Protein AF-A0A944UHE6-F1 (afdb_monomer_lite)

pLDDT: mean 91.1, std 11.51, range [41.81, 98.69]

Radius of gyration: 17.07 Å; chains: 1; bounding box: 40×32×49 Å

Foldseek 3Di:
DDPDDPALADQAEEEECCFLPPVVCCRCVVVVRHHQEYEHADPVSQVSCCVVRVNYHYHHRQLVPCLVVVLVVQCVVSVNGHHPYYHHDFDPPQVDPVCVVVSVVCCVVVNDPPDDVSNVSVVSVVVSVVD

Sequence (131 aa):
MSRFLTTNSVPVSGSLFSGGGVGDVGIEWGCGIPVLSAIEMMSSRAQLIIKNFPQTKVFEGDIWKLKEEYISFFKKKLDGKRPWLLTLSPPCQGMSANGAGRIASSIRSGIRPHEDERNRLILPGISVLEK

Secondary structure (DSSP, 8-state):
-------SEEEEEEEES-TTSHHHHIIIIIH---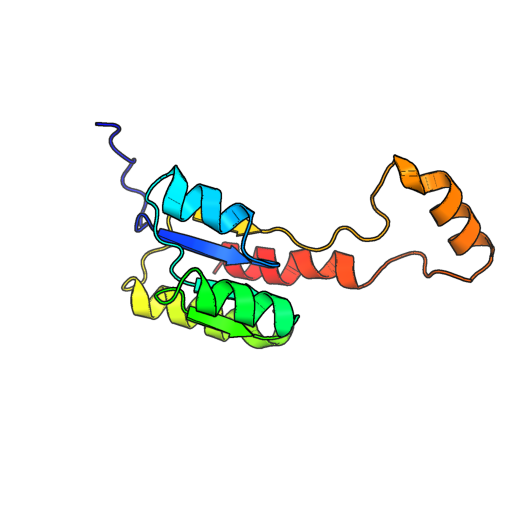EEEEEES-HHHHHHHHHH-TTSEEEES-HHHHHHHHHHHHHHHTTTPEEEEEEE----TT--GGGHHHHHHHHHTTSS-SS-GGGGGHHHHHHHHH-

Structure (mmCIF, N/CA/C/O backbone):
data_AF-A0A944UHE6-F1
#
_entry.id   AF-A0A944UHE6-F1
#
loop_
_atom_site.group_PDB
_atom_site.id
_atom_site.type_symbol
_atom_site.label_atom_id
_atom_site.label_alt_id
_atom_site.label_comp_id
_atom_site.label_asym_id
_atom_site.label_entity_id
_atom_site.label_seq_id
_atom_site.pdbx_PDB_ins_code
_atom_site.Cartn_x
_atom_site.Cartn_y
_atom_site.Cartn_z
_atom_site.occupancy
_atom_site.B_iso_or_equiv
_atom_site.auth_seq_id
_atom_site.auth_comp_id
_atom_site.auth_asym_id
_atom_site.auth_atom_id
_atom_site.pdbx_PDB_model_num
ATOM 1 N N . MET A 1 1 ? -10.137 -20.797 18.758 1.00 41.81 1 MET A N 1
ATOM 2 C CA . MET A 1 1 ? -10.010 -19.348 18.486 1.00 41.81 1 MET A CA 1
ATOM 3 C C . MET A 1 1 ? -8.541 -18.990 18.660 1.00 41.81 1 MET A C 1
ATOM 5 O O . MET A 1 1 ? -8.061 -19.028 19.786 1.00 41.81 1 MET A O 1
ATOM 9 N N . SER A 1 2 ? -7.794 -18.810 17.564 1.00 44.75 2 SER A N 1
ATOM 10 C CA . SER A 1 2 ? -6.356 -18.519 17.645 1.00 44.75 2 SER A CA 1
ATOM 11 C C . SER A 1 2 ? -6.167 -17.171 18.333 1.00 44.75 2 SER A C 1
ATOM 13 O O . SER A 1 2 ? -6.678 -16.150 17.873 1.00 44.75 2 SER A O 1
ATOM 15 N N . ARG A 1 3 ? -5.521 -17.190 19.497 1.00 47.59 3 ARG A N 1
ATOM 16 C CA . ARG A 1 3 ? -5.251 -16.008 20.306 1.00 47.59 3 ARG A CA 1
ATOM 17 C C . ARG A 1 3 ? -4.102 -15.285 19.616 1.00 47.59 3 ARG A C 1
ATOM 19 O O . ARG A 1 3 ? -2.957 -15.707 19.750 1.00 47.59 3 ARG A O 1
ATOM 26 N N . PHE A 1 4 ? -4.407 -14.246 18.838 1.00 53.88 4 PHE A N 1
ATOM 27 C CA . PHE A 1 4 ? -3.377 -13.323 18.372 1.00 53.88 4 PHE A CA 1
ATOM 28 C C . PHE A 1 4 ? -2.579 -12.888 19.603 1.00 53.88 4 PHE A C 1
ATOM 30 O O . PHE A 1 4 ? -3.154 -12.366 20.562 1.00 53.88 4 PHE A O 1
ATOM 37 N N . LEU A 1 5 ? -1.277 -13.197 19.614 1.00 56.66 5 LEU A N 1
ATOM 38 C CA . LEU A 1 5 ? -0.347 -12.659 20.602 1.00 56.66 5 LEU A CA 1
ATOM 39 C C . LEU A 1 5 ? -0.606 -11.157 20.665 1.00 56.66 5 LEU A C 1
ATOM 41 O O . LEU A 1 5 ? -0.787 -10.538 19.617 1.00 56.66 5 LEU A O 1
ATOM 45 N N . THR A 1 6 ? -0.680 -10.597 21.870 1.00 55.84 6 THR A N 1
ATOM 46 C CA . THR A 1 6 ? -0.883 -9.166 22.109 1.00 55.84 6 THR A CA 1
ATOM 47 C C . THR A 1 6 ? 0.317 -8.387 21.576 1.00 55.84 6 THR A C 1
ATOM 49 O O . THR A 1 6 ? 1.181 -7.934 22.320 1.00 55.84 6 THR A O 1
ATOM 52 N N . THR A 1 7 ? 0.408 -8.282 20.259 1.00 65.19 7 THR A N 1
ATOM 53 C CA . THR A 1 7 ? 1.185 -7.283 19.558 1.00 65.19 7 THR A CA 1
ATOM 54 C C . THR A 1 7 ? 0.409 -5.983 19.725 1.00 65.19 7 THR A C 1
ATOM 56 O O . THR A 1 7 ? -0.819 -5.994 19.815 1.00 65.19 7 THR A O 1
ATOM 59 N N . ASN A 1 8 ? 1.098 -4.851 19.832 1.00 85.25 8 ASN A N 1
ATOM 60 C CA . ASN A 1 8 ? 0.472 -3.531 19.902 1.00 85.25 8 ASN A CA 1
ATOM 61 C C . ASN A 1 8 ? -0.162 -3.163 18.540 1.00 85.25 8 ASN A C 1
ATOM 63 O O . ASN A 1 8 ? 0.253 -2.208 17.880 1.00 85.25 8 ASN A O 1
ATOM 67 N N . SER A 1 9 ? -1.097 -3.992 18.070 1.00 91.31 9 SER A N 1
ATOM 68 C CA . SER A 1 9 ? -1.673 -3.966 16.737 1.00 91.31 9 SER A CA 1
ATOM 69 C C . SER A 1 9 ? -3.183 -4.200 16.747 1.00 91.31 9 SER A C 1
ATOM 71 O O . SER A 1 9 ? -3.757 -4.730 17.699 1.00 91.31 9 SER A O 1
ATOM 73 N N . VAL A 1 10 ? -3.829 -3.753 15.676 1.00 94.94 10 VAL A N 1
ATOM 74 C CA . VAL A 1 10 ? -5.266 -3.874 15.421 1.00 94.94 10 VAL A CA 1
ATOM 75 C C . VAL A 1 10 ? -5.445 -4.786 14.203 1.00 94.94 10 VAL A C 1
ATOM 77 O O . VAL A 1 10 ? -4.674 -4.626 13.256 1.00 94.94 10 VAL A O 1
ATOM 80 N N . PRO A 1 11 ? -6.423 -5.719 14.183 1.00 94.75 11 PRO A N 1
ATOM 81 C CA . PRO A 1 11 ? -6.621 -6.694 13.101 1.00 94.75 11 PRO A CA 1
ATOM 82 C C . PRO A 1 11 ? -7.201 -6.044 11.834 1.00 94.75 11 PRO A C 1
ATOM 84 O O . PRO A 1 11 ? -8.314 -6.326 11.406 1.00 94.75 11 PRO A O 1
ATOM 87 N N . VAL A 1 12 ? -6.427 -5.137 11.255 1.00 97.69 12 VAL A N 1
ATOM 88 C CA . VAL A 1 12 ? -6.658 -4.435 9.996 1.00 97.69 12 VAL A CA 1
ATOM 89 C C . VAL A 1 12 ? -5.382 -4.499 9.168 1.00 97.69 12 VAL A C 1
ATOM 91 O O . VAL A 1 12 ? -4.292 -4.741 9.702 1.00 97.69 12 VAL A O 1
ATOM 94 N N . SER A 1 13 ? -5.510 -4.237 7.873 1.00 98.12 13 SER A N 1
ATOM 95 C CA . SER A 1 13 ? -4.395 -4.205 6.940 1.00 98.12 13 SER A CA 1
ATOM 96 C C . SER A 1 13 ? -4.190 -2.827 6.308 1.00 98.12 13 SER A C 1
ATOM 98 O O . SER A 1 13 ? -5.132 -2.044 6.167 1.00 98.12 13 SER A O 1
ATOM 100 N N . GLY A 1 14 ? -2.946 -2.529 5.937 1.00 98.31 14 GLY A N 1
ATOM 101 C CA . GLY A 1 14 ? -2.591 -1.458 5.012 1.00 98.31 14 GLY A CA 1
ATOM 102 C C . GLY A 1 14 ? -1.943 -2.018 3.750 1.00 98.31 14 GLY A C 1
ATOM 103 O O . GLY A 1 14 ? -1.074 -2.883 3.834 1.00 98.31 14 GLY A O 1
ATOM 104 N N . SER A 1 15 ? -2.364 -1.517 2.592 1.00 98.25 15 SER A N 1
ATOM 105 C CA . SER A 1 15 ? -1.900 -1.969 1.282 1.00 98.25 15 SER A CA 1
ATOM 106 C C . SER A 1 15 ? -1.023 -0.918 0.605 1.00 98.25 15 SER A C 1
ATOM 108 O O . SER A 1 15 ? -1.418 0.242 0.481 1.00 98.25 15 SER A O 1
ATOM 110 N N . LEU A 1 16 ? 0.187 -1.304 0.196 1.00 98.12 16 LEU A N 1
ATOM 111 C CA . LEU A 1 16 ? 1.144 -0.445 -0.495 1.00 98.12 16 LEU A CA 1
ATOM 112 C C . LEU A 1 16 ? 1.436 -0.986 -1.890 1.00 98.12 16 LEU A C 1
ATOM 114 O O . LEU A 1 16 ? 1.762 -2.165 -2.041 1.00 98.12 16 LEU A O 1
ATOM 118 N N . PHE A 1 17 ? 1.405 -0.099 -2.892 1.00 97.31 17 PHE A N 1
ATOM 119 C CA . PHE A 1 17 ? 1.481 -0.481 -4.308 1.00 97.31 17 PHE A CA 1
ATOM 120 C C . PHE A 1 17 ? 0.337 -1.430 -4.674 1.00 97.31 17 PHE A C 1
ATOM 122 O O . PHE A 1 17 ? 0.544 -2.489 -5.273 1.00 97.31 17 PHE A O 1
ATOM 129 N N . SER A 1 18 ? -0.867 -1.051 -4.246 1.00 96.69 18 SER A N 1
ATOM 130 C CA . SER A 1 18 ? -2.046 -1.917 -4.172 1.00 96.69 18 SER A CA 1
ATOM 131 C C . SER A 1 18 ? -2.538 -2.411 -5.534 1.00 96.69 18 SER A C 1
ATOM 133 O O . SER A 1 18 ? -3.284 -3.390 -5.626 1.00 96.69 18 SER A O 1
ATOM 135 N N . GLY A 1 19 ? -2.130 -1.759 -6.626 1.00 96.19 19 GLY A N 1
ATOM 136 C CA . GLY A 1 19 ? -2.619 -2.074 -7.955 1.00 96.19 19 GLY A CA 1
ATOM 137 C C . GLY A 1 19 ? -4.141 -1.950 -7.992 1.00 96.19 19 GLY A C 1
ATOM 138 O O . GLY A 1 19 ? -4.704 -0.992 -7.481 1.00 96.19 19 GLY A O 1
ATOM 139 N N . GLY A 1 20 ? -4.819 -2.923 -8.601 1.00 96.06 20 GLY A N 1
ATOM 140 C CA . GLY A 1 20 ? -6.286 -2.983 -8.607 1.00 96.06 20 GLY A CA 1
ATOM 141 C C . GLY A 1 20 ? -6.916 -3.616 -7.358 1.00 96.06 20 GLY A C 1
ATOM 142 O O . GLY A 1 20 ? -8.114 -3.882 -7.379 1.00 96.06 20 GLY A O 1
ATOM 143 N N . GLY A 1 21 ? -6.128 -3.925 -6.321 1.00 96.44 21 GLY A N 1
ATOM 144 C CA . GLY A 1 21 ? -6.613 -4.534 -5.078 1.00 96.44 21 GLY A CA 1
ATOM 145 C C . GLY A 1 21 ? -6.787 -6.057 -5.107 1.00 96.44 21 GLY A C 1
ATOM 146 O O . GLY A 1 21 ? -7.543 -6.607 -4.315 1.00 96.44 21 GLY A O 1
ATOM 147 N N . VAL A 1 22 ? -6.103 -6.782 -6.001 1.00 96.19 22 VAL A N 1
ATOM 148 C CA . VAL A 1 22 ? -6.231 -8.257 -6.086 1.00 96.19 22 VAL A CA 1
ATOM 149 C C . VAL A 1 22 ? -5.770 -8.948 -4.798 1.00 96.19 22 VAL A C 1
ATOM 151 O O . VAL A 1 22 ? -6.427 -9.873 -4.330 1.00 96.19 22 VAL A O 1
ATOM 154 N N . GLY A 1 23 ? -4.659 -8.500 -4.206 1.00 95.75 23 GLY A N 1
ATOM 155 C CA . GLY A 1 23 ? -4.217 -9.004 -2.900 1.00 95.75 23 GLY A CA 1
ATOM 156 C C . GLY A 1 23 ? -5.187 -8.626 -1.777 1.00 95.75 23 GLY A C 1
ATOM 157 O O . GLY A 1 23 ? -5.460 -9.437 -0.894 1.00 95.75 23 GLY A O 1
ATOM 158 N N . ASP A 1 24 ? -5.766 -7.428 -1.870 1.00 97.69 24 ASP A N 1
ATOM 159 C CA . ASP A 1 24 ? -6.707 -6.881 -0.891 1.00 97.69 24 ASP A CA 1
ATOM 160 C C . ASP A 1 24 ? -8.010 -7.696 -0.839 1.00 97.69 24 ASP A C 1
ATOM 162 O O . ASP A 1 24 ? -8.536 -7.931 0.245 1.00 97.69 24 ASP A O 1
ATOM 166 N N . VAL A 1 25 ? -8.471 -8.243 -1.974 1.00 97.81 25 VAL A N 1
ATOM 167 C CA . VAL A 1 25 ? -9.595 -9.201 -2.028 1.00 97.81 25 VAL A CA 1
ATOM 168 C C . VAL A 1 25 ? -9.334 -10.419 -1.140 1.00 97.81 25 VAL A C 1
ATOM 170 O O . VAL A 1 25 ? -10.203 -10.830 -0.372 1.00 97.81 25 VAL A O 1
ATOM 173 N N . GLY A 1 26 ? -8.136 -11.001 -1.221 1.00 97.38 26 GLY A N 1
ATOM 174 C CA . G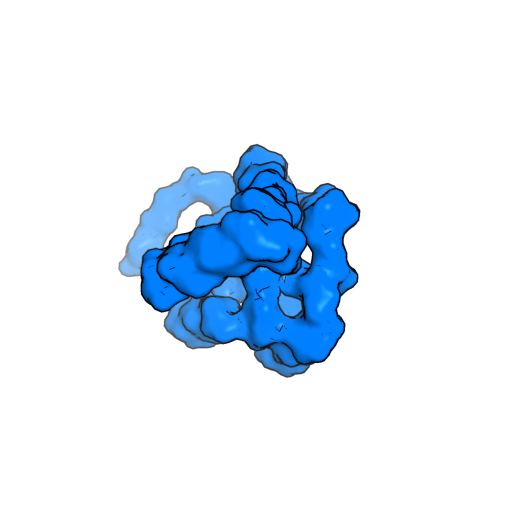LY A 1 26 ? -7.780 -12.164 -0.408 1.00 97.38 26 GLY A CA 1
ATOM 175 C C . GLY A 1 26 ? -7.767 -11.848 1.089 1.00 97.38 26 GLY A C 1
ATOM 176 O O . GLY A 1 26 ? -8.203 -12.663 1.897 1.00 97.38 26 GLY A O 1
ATOM 177 N N . ILE A 1 27 ? -7.311 -10.651 1.457 1.00 97.44 27 ILE A N 1
ATOM 178 C CA . ILE A 1 27 ? -7.194 -10.219 2.854 1.00 97.44 27 ILE A CA 1
ATOM 179 C C . ILE A 1 27 ? -8.562 -9.852 3.434 1.00 97.44 27 ILE A C 1
ATOM 181 O O . ILE A 1 27 ? -8.954 -10.384 4.474 1.00 97.44 27 ILE A O 1
ATOM 185 N N . GLU A 1 28 ? -9.309 -8.975 2.769 1.00 97.75 28 GLU A N 1
ATOM 186 C CA . GLU A 1 28 ? -10.574 -8.481 3.305 1.00 97.75 28 GLU A CA 1
ATOM 187 C C . GLU A 1 28 ? -11.706 -9.484 3.118 1.00 97.75 28 GLU A C 1
ATOM 189 O O . GLU A 1 28 ? -12.368 -9.842 4.088 1.00 97.75 28 GLU A O 1
ATOM 194 N N . TRP A 1 29 ? -11.918 -9.983 1.900 1.00 97.44 29 TRP A N 1
ATOM 195 C CA . TRP A 1 29 ? -13.045 -10.879 1.623 1.00 97.44 29 TRP A CA 1
ATOM 196 C C . TRP A 1 29 ? -12.722 -12.325 1.990 1.00 97.44 29 TRP A C 1
ATOM 198 O O . TRP A 1 29 ? -13.591 -13.042 2.476 1.00 97.44 29 TRP A O 1
ATOM 208 N N . GLY A 1 30 ? -11.475 -12.753 1.772 1.00 97.62 30 GLY A N 1
ATOM 209 C CA . GLY A 1 30 ? -11.038 -14.112 2.091 1.00 97.62 30 GLY A CA 1
ATOM 210 C C . GLY A 1 30 ? -10.799 -14.333 3.586 1.00 97.62 30 GLY A C 1
ATOM 211 O O . GLY A 1 30 ? -11.269 -15.325 4.140 1.00 97.62 30 GLY A O 1
ATOM 212 N N . CYS A 1 31 ? -10.089 -13.415 4.248 1.00 96.81 31 CYS A N 1
ATOM 213 C CA . CYS A 1 31 ? -9.706 -13.568 5.657 1.00 96.81 31 CYS A CA 1
ATOM 214 C C . CYS A 1 31 ? -10.559 -12.741 6.633 1.00 96.81 31 CYS A C 1
ATOM 216 O O . CYS A 1 31 ? -10.405 -12.904 7.844 1.00 96.81 31 CYS A O 1
ATOM 218 N N . GLY A 1 32 ? -11.435 -11.855 6.149 1.00 96.81 32 GLY A N 1
ATOM 219 C CA . GLY A 1 32 ? -12.243 -10.985 7.008 1.00 96.81 32 GLY A CA 1
ATOM 220 C C . GLY A 1 32 ? -11.437 -9.888 7.708 1.00 96.81 32 GLY A C 1
ATOM 221 O O . GLY A 1 32 ? -11.852 -9.415 8.765 1.00 96.81 32 GLY A O 1
ATOM 222 N N . ILE A 1 33 ? -10.273 -9.510 7.168 1.00 97.38 33 ILE A N 1
ATOM 223 C CA . ILE A 1 33 ? -9.381 -8.502 7.754 1.00 97.38 33 ILE A CA 1
ATOM 224 C C . ILE A 1 33 ? -9.542 -7.195 6.974 1.00 97.38 33 ILE A C 1
ATOM 226 O O . ILE A 1 33 ? -9.087 -7.129 5.834 1.00 97.38 33 ILE A O 1
ATOM 230 N N . PRO A 1 34 ? -10.146 -6.141 7.550 1.00 98.19 34 PRO A N 1
ATOM 231 C CA . PRO A 1 34 ? -10.412 -4.911 6.811 1.00 98.19 34 PRO A CA 1
ATOM 232 C C . PRO A 1 34 ? -9.133 -4.254 6.290 1.00 98.19 34 PRO A C 1
ATOM 234 O O . PRO A 1 34 ? -8.188 -4.033 7.056 1.00 98.19 34 PRO A O 1
ATOM 237 N N . VAL A 1 35 ? -9.114 -3.879 5.013 1.00 98.44 35 VAL A N 1
ATOM 238 C CA . VAL A 1 35 ? -8.056 -3.062 4.416 1.00 98.44 35 VAL A CA 1
ATOM 239 C C . VAL A 1 35 ? -8.384 -1.602 4.699 1.00 98.44 35 VAL A C 1
ATOM 241 O O . VAL A 1 35 ? -9.202 -0.959 4.046 1.00 98.44 35 VAL A O 1
ATOM 244 N N . LEU A 1 36 ? -7.755 -1.059 5.736 1.00 98.56 36 LEU A N 1
ATOM 245 C CA . LEU A 1 36 ? -8.087 0.259 6.267 1.00 98.56 36 LEU A CA 1
ATOM 246 C C . LEU A 1 36 ? -7.631 1.393 5.340 1.00 98.56 36 LEU A C 1
ATOM 248 O O . LEU A 1 36 ? -8.268 2.447 5.273 1.00 98.56 36 LEU A O 1
ATOM 252 N N . SER A 1 37 ? -6.518 1.188 4.637 1.00 98.56 37 SER A N 1
ATOM 253 C CA . SER A 1 37 ? -5.985 2.156 3.686 1.00 98.56 37 SER A CA 1
ATOM 254 C C . SER A 1 37 ? -5.106 1.499 2.626 1.00 98.56 37 SE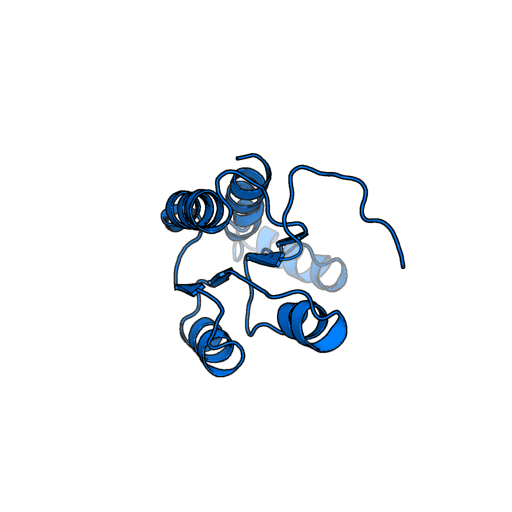R A C 1
ATOM 256 O O . SER A 1 37 ? -4.387 0.537 2.903 1.00 98.56 37 SER A O 1
ATOM 258 N N . ALA A 1 38 ? -5.139 2.068 1.426 1.00 98.56 38 ALA A N 1
ATOM 259 C CA . ALA A 1 38 ? -4.363 1.651 0.267 1.00 98.56 38 ALA A CA 1
ATOM 260 C C . ALA A 1 38 ? -3.623 2.849 -0.341 1.00 98.56 38 ALA A C 1
ATOM 262 O O . ALA A 1 38 ? -4.127 3.973 -0.298 1.00 98.56 38 ALA A O 1
ATOM 263 N N . ILE A 1 39 ? -2.446 2.622 -0.924 1.00 98.50 39 ILE A N 1
ATOM 264 C CA . ILE A 1 39 ? -1.725 3.630 -1.710 1.00 98.50 39 ILE A CA 1
ATOM 265 C C . ILE A 1 39 ? -1.398 3.097 -3.102 1.00 98.50 39 ILE A C 1
ATOM 267 O O . ILE A 1 39 ? -0.752 2.058 -3.262 1.00 98.50 39 ILE A O 1
ATOM 271 N N . GLU A 1 40 ? -1.841 3.834 -4.118 1.00 98.00 40 GLU A N 1
ATOM 272 C CA . GLU A 1 40 ? -1.688 3.464 -5.522 1.00 98.00 40 GLU A CA 1
ATOM 273 C C . GLU A 1 40 ? -1.468 4.713 -6.378 1.00 98.00 40 GLU A C 1
ATOM 275 O O . GLU A 1 40 ? -2.186 5.702 -6.267 1.00 98.00 40 GLU A O 1
ATOM 280 N N . MET A 1 41 ? -0.465 4.667 -7.254 1.00 97.25 41 MET A N 1
ATOM 281 C CA . MET A 1 41 ? -0.086 5.814 -8.079 1.00 97.25 41 MET A CA 1
ATOM 282 C C . MET A 1 41 ? -0.980 5.971 -9.314 1.00 97.25 41 MET A C 1
ATOM 284 O O . MET A 1 41 ? -1.179 7.084 -9.796 1.00 97.25 41 MET A O 1
ATOM 288 N N . MET A 1 42 ? -1.494 4.869 -9.869 1.00 97.56 42 MET A N 1
ATOM 289 C CA . MET A 1 42 ? -2.289 4.900 -11.092 1.00 97.56 42 MET A CA 1
ATOM 290 C C . MET A 1 42 ? -3.771 5.116 -10.790 1.00 97.56 42 MET A C 1
ATOM 292 O O . MET A 1 42 ? -4.437 4.226 -10.264 1.00 97.56 42 MET A O 1
ATOM 296 N N . SER A 1 43 ? -4.305 6.252 -11.243 1.00 97.94 43 SER A N 1
ATOM 297 C CA . SER A 1 43 ? -5.701 6.652 -11.022 1.00 97.94 43 SER A CA 1
ATOM 298 C C . SER A 1 43 ? -6.717 5.561 -11.356 1.00 97.94 43 SER A C 1
ATOM 300 O O . SER A 1 43 ? -7.532 5.187 -10.522 1.00 97.94 43 SER A O 1
ATOM 302 N N . SER A 1 44 ? -6.616 4.937 -12.534 1.00 97.94 44 SER A N 1
ATOM 303 C CA . SER A 1 44 ? -7.547 3.873 -12.941 1.00 97.94 44 SER A CA 1
ATOM 304 C C . SER A 1 44 ? -7.573 2.676 -11.983 1.00 97.94 44 SER A C 1
ATOM 306 O O . SER A 1 44 ? -8.610 2.036 -11.822 1.00 97.94 44 SER A O 1
ATOM 308 N N . ARG A 1 45 ? -6.446 2.380 -11.331 1.00 98.06 45 ARG A N 1
ATOM 309 C CA . ARG A 1 45 ? -6.319 1.301 -10.351 1.00 98.06 45 ARG A CA 1
ATOM 310 C C . ARG A 1 45 ? -6.810 1.736 -8.969 1.00 98.06 45 ARG A C 1
ATOM 312 O O . ARG A 1 45 ? -7.565 1.001 -8.341 1.00 98.06 45 ARG A O 1
ATOM 319 N N . ALA A 1 46 ? -6.479 2.958 -8.551 1.00 98.19 46 ALA A N 1
ATOM 320 C CA . ALA A 1 46 ? -6.997 3.566 -7.327 1.00 98.19 46 ALA A CA 1
ATOM 321 C C . ALA A 1 46 ? -8.536 3.642 -7.333 1.00 98.19 46 ALA A C 1
ATOM 323 O O . ALA A 1 46 ? -9.180 3.225 -6.372 1.00 98.19 46 ALA A O 1
ATOM 324 N N . GLN A 1 47 ? -9.141 4.075 -8.443 1.00 98.06 47 GLN A N 1
ATOM 325 C CA . GLN A 1 47 ? -10.599 4.120 -8.604 1.00 98.06 47 GLN A CA 1
ATOM 326 C C . GLN A 1 47 ? -11.249 2.730 -8.528 1.00 98.06 47 GLN A C 1
ATOM 328 O O . GLN A 1 47 ? -12.360 2.595 -8.013 1.00 98.06 47 GLN A O 1
ATOM 333 N N . LEU A 1 48 ? -10.559 1.682 -8.992 1.00 98.00 48 LEU A N 1
ATOM 334 C CA . LEU A 1 48 ? -11.036 0.306 -8.844 1.00 98.00 48 LEU A CA 1
ATOM 335 C C . LEU A 1 48 ? -11.079 -0.118 -7.368 1.00 98.00 48 LEU A C 1
ATOM 337 O O . LEU A 1 48 ? -12.075 -0.699 -6.940 1.00 98.00 48 LEU A O 1
ATOM 341 N N . ILE A 1 49 ? -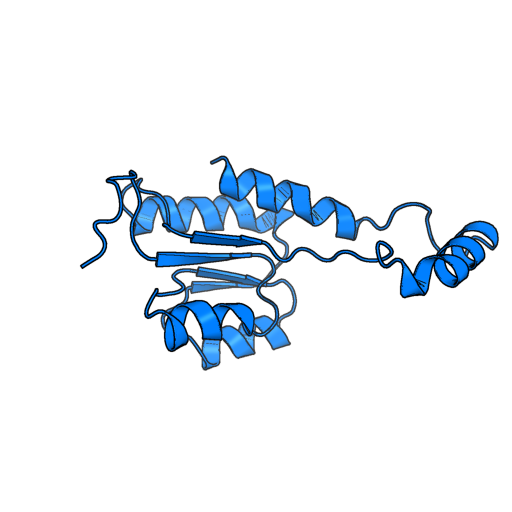10.049 0.225 -6.586 1.00 98.00 49 ILE A N 1
ATOM 342 C CA . ILE A 1 49 ? -10.032 -0.024 -5.136 1.00 98.00 49 ILE A CA 1
ATOM 343 C C . ILE A 1 49 ? -11.170 0.739 -4.456 1.00 98.00 49 ILE A C 1
ATOM 345 O O . ILE A 1 49 ? -11.939 0.125 -3.728 1.00 98.00 49 ILE A O 1
ATOM 349 N N . ILE A 1 50 ? -11.338 2.037 -4.737 1.00 98.06 50 ILE A N 1
ATOM 350 C CA . ILE A 1 50 ? -12.409 2.864 -4.147 1.00 98.06 50 ILE A CA 1
ATOM 351 C C . ILE A 1 50 ? -13.790 2.244 -4.396 1.00 98.06 50 ILE A C 1
ATOM 353 O O . ILE A 1 50 ? -14.635 2.219 -3.502 1.00 98.06 50 ILE A O 1
ATOM 357 N N . LYS A 1 51 ? -14.025 1.723 -5.606 1.00 97.88 51 LYS A N 1
ATOM 358 C CA . LYS A 1 51 ? -15.301 1.100 -5.970 1.00 97.88 51 LYS A CA 1
ATOM 359 C C . LYS A 1 51 ? -15.539 -0.233 -5.253 1.00 97.88 51 LYS A C 1
ATOM 361 O O . LYS A 1 51 ? -16.668 -0.504 -4.855 1.00 97.88 51 LYS A O 1
ATOM 366 N N . ASN A 1 52 ? -14.504 -1.063 -5.125 1.00 97.44 52 ASN A N 1
ATOM 367 C CA . ASN A 1 52 ? -14.609 -2.410 -4.553 1.00 97.44 52 ASN A CA 1
ATOM 368 C C . ASN A 1 52 ? -14.544 -2.416 -3.017 1.00 97.44 52 ASN A C 1
ATOM 370 O O . ASN A 1 52 ? -15.159 -3.272 -2.387 1.00 97.44 52 ASN A O 1
ATOM 374 N N . PHE A 1 53 ? -13.833 -1.455 -2.425 1.00 97.50 53 PHE A N 1
ATOM 375 C CA . PHE A 1 53 ? -13.593 -1.328 -0.989 1.00 97.50 53 PHE A CA 1
ATOM 376 C C . PHE A 1 53 ? -13.955 0.093 -0.519 1.00 97.50 53 PHE A C 1
ATOM 378 O O . PHE A 1 53 ? -13.078 0.902 -0.211 1.00 97.50 53 PHE A O 1
ATOM 385 N N . PRO A 1 54 ? -15.253 0.442 -0.444 1.00 96.94 54 PRO A N 1
ATOM 386 C CA . PRO A 1 54 ? -15.695 1.814 -0.168 1.00 96.94 54 PRO A CA 1
ATOM 387 C C . PRO A 1 54 ? -15.309 2.333 1.228 1.00 96.94 54 PRO A C 1
ATOM 389 O O . PRO A 1 54 ? -15.403 3.531 1.485 1.00 96.94 54 PRO A O 1
ATOM 392 N N . GLN A 1 55 ? -14.900 1.447 2.142 1.00 97.44 55 GLN A N 1
ATOM 393 C CA . GLN A 1 55 ? -14.421 1.806 3.482 1.00 97.44 55 GLN A CA 1
ATOM 394 C C . GLN A 1 55 ? -12.899 2.019 3.541 1.00 97.44 55 GLN A C 1
ATOM 396 O O . GLN A 1 55 ? -12.394 2.562 4.526 1.00 97.44 55 GLN A O 1
ATOM 401 N N . THR A 1 56 ? -12.164 1.622 2.501 1.00 98.50 56 THR A N 1
ATOM 402 C CA . THR A 1 56 ? -10.717 1.815 2.409 1.00 98.50 56 THR A CA 1
ATOM 403 C C . THR A 1 56 ? -10.412 3.263 2.050 1.00 98.50 56 THR A C 1
ATOM 405 O O . THR A 1 56 ? -10.845 3.778 1.018 1.00 98.50 56 THR A O 1
ATOM 408 N N . LYS A 1 57 ? -9.597 3.937 2.869 1.00 98.69 57 LYS A N 1
ATOM 409 C CA . LYS A 1 57 ? -9.041 5.236 2.481 1.00 98.69 57 LYS A CA 1
ATOM 410 C C . LYS A 1 57 ? -7.965 5.016 1.417 1.00 98.69 57 LYS A C 1
ATOM 412 O O . LYS A 1 57 ? -6.919 4.449 1.707 1.00 98.69 57 LYS A O 1
ATOM 417 N N . VAL A 1 58 ? -8.202 5.493 0.199 1.00 98.62 58 VAL A N 1
ATOM 418 C CA . VAL A 1 58 ? -7.207 5.415 -0.879 1.00 98.62 58 VAL A CA 1
ATOM 419 C C . VAL A 1 58 ? -6.394 6.706 -0.949 1.00 98.62 58 VAL A C 1
ATOM 421 O O . VAL A 1 58 ? -6.948 7.807 -1.007 1.00 98.62 58 VAL A O 1
ATOM 424 N N . PHE A 1 59 ? -5.074 6.554 -0.925 1.00 98.62 59 PHE A N 1
ATOM 425 C CA . PHE A 1 59 ? -4.088 7.593 -1.189 1.00 98.62 59 PHE A CA 1
ATOM 426 C C . PHE A 1 59 ? -3.631 7.444 -2.641 1.00 98.62 59 PHE A C 1
ATOM 428 O O . PHE A 1 59 ? -2.873 6.535 -2.974 1.00 98.62 59 PHE A O 1
ATOM 435 N N . GLU A 1 60 ? -4.141 8.304 -3.519 1.00 98.19 60 GLU A N 1
ATOM 436 C CA . GLU A 1 60 ? -3.811 8.266 -4.943 1.00 98.19 60 GLU A CA 1
ATOM 437 C C . GLU A 1 60 ? -2.570 9.124 -5.223 1.00 98.19 60 GLU A C 1
ATOM 439 O O . GLU A 1 60 ? -2.618 10.350 -5.117 1.00 98.19 60 GLU A O 1
ATOM 444 N N . GLY A 1 61 ? -1.449 8.487 -5.568 1.00 97.50 61 GLY A N 1
ATOM 445 C CA . GLY A 1 61 ? -0.229 9.187 -5.966 1.00 97.50 61 GLY A CA 1
ATOM 446 C C . GLY A 1 61 ? 1.076 8.489 -5.591 1.00 97.50 61 GLY A C 1
ATOM 447 O O . GLY A 1 61 ? 1.123 7.306 -5.258 1.00 97.50 61 GLY A O 1
ATOM 448 N N . ASP A 1 62 ? 2.167 9.246 -5.694 1.00 96.44 62 ASP A N 1
ATOM 449 C CA . ASP A 1 62 ? 3.520 8.759 -5.428 1.00 96.44 62 ASP A CA 1
ATOM 450 C C . ASP A 1 62 ? 3.763 8.585 -3.920 1.00 96.44 62 ASP A C 1
ATOM 452 O O . ASP A 1 62 ? 3.684 9.537 -3.135 1.00 96.44 62 ASP A O 1
ATOM 456 N N . ILE A 1 63 ? 4.128 7.366 -3.523 1.00 97.38 63 ILE A N 1
ATOM 457 C CA . ILE A 1 63 ? 4.472 7.010 -2.146 1.00 97.38 63 ILE A CA 1
ATOM 458 C C . ILE A 1 63 ? 5.598 7.872 -1.565 1.00 97.38 63 ILE A C 1
ATOM 460 O O . ILE A 1 63 ? 5.584 8.151 -0.367 1.00 97.38 63 ILE A O 1
ATOM 464 N N . TRP A 1 64 ? 6.541 8.366 -2.372 1.00 97.25 64 TRP A N 1
ATOM 465 C CA . TRP A 1 64 ? 7.583 9.267 -1.874 1.00 97.25 64 TRP A CA 1
ATOM 466 C C . TRP A 1 64 ? 7.007 10.535 -1.244 1.00 97.25 64 TRP A C 1
ATOM 468 O O . TRP A 1 64 ? 7.573 11.036 -0.272 1.00 97.25 64 TRP A O 1
ATOM 478 N N . LYS A 1 65 ? 5.875 11.011 -1.774 1.00 98.19 65 LYS A N 1
ATOM 479 C CA . LYS A 1 65 ? 5.177 12.221 -1.329 1.00 98.19 65 LYS A CA 1
ATOM 480 C C . LYS A 1 65 ? 4.133 11.919 -0.257 1.00 98.19 65 LYS A C 1
ATOM 482 O O . LYS A 1 65 ? 3.953 12.715 0.654 1.00 98.19 65 LYS A O 1
ATOM 487 N N . LEU A 1 66 ? 3.464 10.771 -0.361 1.00 98.31 66 LEU A N 1
ATOM 488 C CA . LEU A 1 66 ? 2.279 10.459 0.444 1.00 98.31 66 LEU A CA 1
ATOM 489 C C . LEU A 1 66 ? 2.551 9.590 1.680 1.00 98.31 66 LEU A C 1
ATOM 491 O O . LEU A 1 66 ? 1.686 9.496 2.548 1.00 98.31 66 LEU A O 1
ATOM 495 N N . LYS A 1 67 ? 3.731 8.965 1.808 1.00 97.69 67 LYS A N 1
ATOM 496 C CA . LYS A 1 67 ? 4.030 8.039 2.921 1.00 97.69 67 LYS A CA 1
ATOM 497 C C . LYS A 1 67 ? 3.799 8.637 4.311 1.00 97.69 67 LYS A C 1
ATOM 499 O O . LYS A 1 67 ? 3.263 7.953 5.174 1.00 97.69 67 LYS A O 1
ATOM 504 N N . GLU A 1 68 ? 4.165 9.898 4.540 1.00 98.31 68 GLU A N 1
ATOM 505 C CA . GLU A 1 68 ? 4.016 10.513 5.867 1.00 98.31 68 GLU A CA 1
ATOM 506 C C . GLU A 1 68 ? 2.534 10.761 6.200 1.00 98.31 68 GLU A C 1
ATOM 508 O O . GLU A 1 68 ? 2.116 10.570 7.344 1.00 98.31 68 GLU A O 1
ATOM 513 N N . GLU A 1 69 ? 1.713 11.104 5.202 1.00 98.50 69 GLU A N 1
ATOM 514 C CA . GLU A 1 69 ? 0.259 11.235 5.360 1.00 98.50 69 GLU A CA 1
ATOM 515 C C . GLU A 1 69 ? -0.388 9.867 5.621 1.00 98.50 69 GLU A C 1
ATOM 517 O O . GLU A 1 69 ? -1.206 9.728 6.531 1.00 98.50 69 GLU A O 1
ATOM 522 N N . TYR A 1 70 ? 0.048 8.839 4.888 1.00 98.44 70 TYR A N 1
ATOM 523 C CA . TYR A 1 70 ? -0.388 7.454 5.065 1.00 98.44 70 TYR A CA 1
ATOM 524 C C . TYR A 1 70 ? -0.086 6.940 6.485 1.00 98.44 70 TYR A C 1
ATOM 526 O O . TYR A 1 70 ? -0.979 6.438 7.169 1.00 98.44 70 TYR A O 1
ATOM 534 N N . ILE A 1 71 ? 1.146 7.132 6.976 1.00 98.19 71 ILE A N 1
ATOM 535 C CA . ILE A 1 71 ? 1.552 6.780 8.349 1.00 98.19 71 ILE A CA 1
ATOM 536 C C . ILE A 1 71 ? 0.709 7.548 9.374 1.00 98.19 71 ILE A C 1
ATOM 538 O O . ILE A 1 71 ? 0.194 6.964 10.330 1.00 98.19 71 ILE A O 1
ATOM 542 N N . SER A 1 72 ? 0.544 8.858 9.174 1.00 98.12 72 SER A N 1
ATOM 543 C CA . SER A 1 72 ? -0.228 9.717 10.080 1.00 98.12 72 SER A CA 1
ATOM 544 C C . SER A 1 72 ? -1.692 9.288 10.162 1.00 98.12 72 SER A C 1
ATOM 546 O O . SER A 1 72 ? -2.281 9.291 11.245 1.00 98.12 72 SER A O 1
ATOM 548 N N . PHE A 1 73 ? -2.272 8.858 9.040 1.00 98.50 73 PHE A N 1
ATOM 549 C CA . PHE A 1 73 ? -3.622 8.313 8.994 1.00 98.50 73 PHE A CA 1
ATOM 550 C C . PHE A 1 73 ? -3.759 7.056 9.858 1.00 98.50 73 PHE A C 1
ATOM 552 O O . PHE A 1 73 ? -4.666 7.008 10.689 1.00 98.50 73 PHE A O 1
ATOM 559 N N . PHE A 1 74 ? -2.850 6.082 9.739 1.00 97.75 74 PHE A N 1
ATOM 560 C CA . PHE A 1 74 ? -2.875 4.886 10.591 1.00 97.75 74 PHE A CA 1
ATOM 561 C C . PHE A 1 74 ? -2.706 5.232 12.068 1.00 97.75 74 PHE A C 1
ATOM 563 O O . PHE A 1 74 ? -3.521 4.804 12.882 1.00 97.75 74 PHE A O 1
ATOM 570 N N . LYS A 1 75 ? -1.714 6.064 12.414 1.00 96.56 75 LYS A N 1
ATOM 571 C CA . LYS A 1 75 ? -1.474 6.494 13.802 1.00 96.56 75 LYS A CA 1
ATOM 572 C C . LYS A 1 75 ? -2.709 7.140 14.418 1.00 96.56 75 LYS A C 1
ATOM 574 O O . LYS A 1 75 ? -3.073 6.809 15.541 1.00 96.56 75 LYS A O 1
ATOM 579 N N . LYS A 1 76 ? -3.385 8.016 13.673 1.00 98.00 76 LYS A N 1
ATOM 580 C CA . LYS A 1 76 ? -4.625 8.657 14.122 1.00 98.00 76 LYS A CA 1
ATOM 581 C C . LYS A 1 76 ? -5.780 7.660 14.228 1.00 98.00 76 LYS A C 1
ATOM 583 O O . LYS A 1 76 ? -6.521 7.683 15.203 1.00 98.00 76 LYS A O 1
ATOM 588 N N . LYS A 1 77 ? -5.968 6.808 13.219 1.00 97.94 77 LYS A N 1
ATOM 589 C CA . LYS A 1 77 ? -7.123 5.903 13.125 1.00 97.94 77 LYS A CA 1
ATOM 590 C C . LYS A 1 77 ? -7.049 4.742 14.118 1.00 97.94 77 LYS A C 1
ATOM 592 O O . LYS A 1 77 ? -8.093 4.230 14.509 1.00 97.94 77 LYS A O 1
ATOM 597 N N . LEU A 1 78 ? -5.839 4.347 14.511 1.00 96.25 78 LEU A N 1
ATOM 598 C CA . LEU A 1 78 ? -5.567 3.216 15.398 1.00 96.25 78 LEU A CA 1
ATOM 599 C C . LEU A 1 78 ? -5.092 3.631 16.798 1.00 96.25 78 LEU A C 1
ATOM 601 O O . LEU A 1 78 ? -4.620 2.775 17.542 1.00 96.25 78 LEU A O 1
ATOM 605 N N . ASP A 1 79 ? -5.209 4.912 17.157 1.00 95.50 79 ASP A N 1
ATOM 606 C CA . ASP A 1 79 ? -4.811 5.437 18.473 1.00 95.50 79 ASP A CA 1
ATOM 607 C C . ASP A 1 79 ? -3.360 5.065 18.843 1.00 95.50 79 ASP A C 1
ATOM 609 O O . ASP A 1 79 ? -3.060 4.470 19.876 1.00 95.50 79 ASP A O 1
ATOM 613 N N . GLY A 1 80 ? -2.444 5.311 17.903 1.00 92.75 80 GLY A N 1
ATOM 614 C CA . GLY A 1 80 ? -1.021 4.991 18.030 1.00 92.75 80 GLY A CA 1
ATOM 615 C C . GLY A 1 80 ? -0.657 3.506 17.888 1.00 92.75 80 GLY A C 1
ATOM 616 O O . GLY A 1 80 ? 0.533 3.188 17.830 1.00 92.75 80 GLY A O 1
ATOM 617 N N . LYS A 1 81 ? -1.632 2.591 17.789 1.00 93.94 81 LYS A N 1
ATOM 618 C CA . LYS A 1 81 ? -1.385 1.163 17.514 1.00 93.94 81 LYS A CA 1
ATOM 619 C C . LYS A 1 81 ? -1.057 0.929 16.040 1.00 93.94 81 LYS A C 1
ATOM 621 O O . LYS A 1 81 ? -1.346 1.751 15.173 1.00 93.94 81 LYS A O 1
ATOM 626 N N . ARG A 1 82 ? -0.457 -0.224 15.746 1.00 93.50 82 ARG A N 1
ATOM 627 C CA . ARG A 1 82 ? -0.069 -0.611 14.381 1.00 93.50 82 ARG A CA 1
ATOM 628 C C . ARG A 1 82 ? -1.177 -1.400 13.670 1.00 93.50 82 ARG A C 1
ATOM 630 O O . ARG A 1 82 ? -1.963 -2.071 14.339 1.00 93.50 82 ARG A O 1
ATOM 637 N N . PRO A 1 83 ? -1.261 -1.377 12.330 1.00 95.75 83 PRO A N 1
ATOM 638 C CA . PRO A 1 83 ? -2.015 -2.405 11.622 1.00 95.75 83 PRO A CA 1
ATOM 639 C C . PRO A 1 83 ? -1.367 -3.774 11.864 1.00 95.75 83 PRO A C 1
ATOM 641 O O . PRO A 1 83 ? -0.161 -3.872 12.093 1.00 95.75 83 PRO A O 1
ATOM 644 N N . TRP A 1 84 ? -2.166 -4.834 11.821 1.00 95.69 84 TRP A N 1
ATOM 645 C CA . TRP A 1 84 ? -1.674 -6.199 11.984 1.00 95.69 84 TRP A CA 1
ATOM 646 C C . TRP A 1 84 ? -0.883 -6.672 10.757 1.00 95.69 84 TRP A C 1
ATOM 648 O O . TRP A 1 84 ? 0.098 -7.399 10.899 1.00 95.69 84 TRP A O 1
ATOM 658 N N . LEU A 1 85 ? -1.280 -6.223 9.562 1.00 95.88 85 LEU A N 1
ATOM 659 C CA . LEU A 1 85 ? -0.655 -6.600 8.297 1.00 95.88 85 LEU A CA 1
ATOM 660 C C . LEU A 1 85 ? -0.374 -5.370 7.432 1.00 95.88 85 LEU A C 1
ATOM 662 O O . LEU A 1 85 ? -1.268 -4.565 7.183 1.00 95.88 85 LEU A O 1
ATOM 666 N N . LEU A 1 86 ? 0.837 -5.278 6.892 1.00 97.00 86 LEU A N 1
ATOM 667 C CA . LEU A 1 86 ? 1.139 -4.409 5.759 1.00 97.00 86 LEU A CA 1
ATOM 668 C C . LEU A 1 86 ? 1.502 -5.276 4.555 1.00 97.00 86 LEU A C 1
ATOM 670 O O . LEU A 1 86 ? 2.390 -6.123 4.657 1.00 97.00 86 LEU A O 1
ATOM 674 N N . THR A 1 87 ? 0.840 -5.064 3.422 1.00 96.62 87 THR A N 1
ATOM 675 C CA . THR A 1 87 ? 1.240 -5.662 2.145 1.00 96.62 87 THR A CA 1
ATOM 676 C C . THR A 1 87 ? 2.084 -4.679 1.350 1.00 96.62 87 THR A C 1
ATOM 678 O O . THR A 1 87 ? 1.720 -3.521 1.171 1.00 96.62 87 THR A O 1
ATOM 681 N N . LEU A 1 88 ? 3.246 -5.142 0.887 1.00 94.81 88 LEU A N 1
ATOM 682 C CA . LEU A 1 88 ? 4.170 -4.354 0.079 1.00 94.81 88 LEU A CA 1
ATOM 683 C C . LEU A 1 88 ? 4.425 -5.095 -1.236 1.00 94.81 88 LEU A C 1
ATOM 685 O O . LEU A 1 88 ? 5.160 -6.082 -1.258 1.00 94.81 88 LEU A O 1
ATOM 689 N N . SER A 1 89 ? 3.848 -4.604 -2.334 1.00 93.25 89 SER A N 1
ATOM 690 C CA . SER A 1 89 ? 4.057 -5.146 -3.687 1.00 93.25 89 SER A CA 1
ATOM 691 C C . SER A 1 89 ? 4.713 -4.133 -4.637 1.00 93.25 89 SER A C 1
ATOM 693 O O . SER A 1 89 ? 4.139 -3.815 -5.682 1.00 93.25 89 SER A O 1
ATOM 695 N N . PRO A 1 90 ? 5.901 -3.581 -4.307 1.00 93.25 90 PRO A N 1
ATOM 696 C CA . PRO A 1 90 ? 6.549 -2.600 -5.168 1.00 93.25 90 PRO A CA 1
ATOM 697 C C . PRO A 1 90 ? 6.905 -3.199 -6.536 1.00 93.25 90 PRO A C 1
ATOM 699 O O . PRO A 1 90 ? 7.124 -4.408 -6.665 1.00 93.25 90 PRO A O 1
ATOM 702 N N . PRO A 1 91 ? 7.009 -2.361 -7.579 1.00 89.81 91 PRO A N 1
ATOM 703 C CA . PRO A 1 91 ? 7.426 -2.822 -8.895 1.00 89.81 91 PRO A CA 1
ATOM 704 C C . PRO A 1 91 ? 8.851 -3.400 -8.859 1.00 89.81 91 PRO A C 1
ATOM 706 O O . PRO A 1 91 ? 9.761 -2.809 -8.288 1.00 89.81 91 PRO A O 1
ATOM 709 N N . CYS A 1 92 ? 9.050 -4.532 -9.536 1.00 85.62 92 CYS A N 1
ATOM 710 C CA . CYS A 1 92 ? 10.327 -5.253 -9.645 1.00 85.62 92 CYS A CA 1
ATOM 711 C C . CYS A 1 92 ? 10.879 -5.220 -11.085 1.00 85.62 92 CYS A C 1
ATOM 713 O O . CYS A 1 92 ? 11.319 -6.224 -11.659 1.00 85.62 92 CYS A O 1
ATOM 715 N N . GLN A 1 93 ? 10.783 -4.055 -11.726 1.00 82.06 93 GLN A N 1
ATOM 716 C CA . GLN A 1 93 ? 11.088 -3.877 -13.142 1.00 82.06 93 GLN A CA 1
ATOM 717 C C . GLN A 1 93 ? 12.532 -4.278 -13.454 1.00 82.06 93 GLN A C 1
ATOM 719 O O . GLN A 1 93 ? 13.495 -3.700 -12.965 1.00 82.06 93 GLN A O 1
ATOM 724 N N . GLY A 1 94 ? 12.689 -5.259 -14.343 1.00 73.31 94 GLY A N 1
ATOM 725 C CA . GLY A 1 94 ? 14.011 -5.750 -14.731 1.00 73.31 94 GLY A CA 1
ATOM 726 C C . GLY A 1 94 ? 14.649 -6.764 -13.776 1.00 73.31 94 GLY A C 1
ATOM 727 O O . GLY A 1 94 ? 15.802 -7.108 -13.992 1.00 73.31 94 GLY A O 1
ATOM 728 N N . MET A 1 95 ? 13.915 -7.286 -12.787 1.00 75.44 95 MET A N 1
ATOM 729 C CA . MET A 1 95 ? 14.414 -8.323 -11.867 1.00 75.44 95 MET A CA 1
ATOM 730 C C . MET A 1 95 ? 14.019 -9.759 -12.261 1.00 75.44 95 MET A C 1
ATOM 732 O O . MET A 1 95 ? 14.362 -10.715 -11.571 1.00 75.44 95 MET A O 1
ATOM 736 N N . SER A 1 96 ? 13.276 -9.944 -13.359 1.00 73.75 96 SER A N 1
ATOM 737 C CA . SER A 1 96 ? 12.822 -11.273 -13.789 1.00 73.75 96 SER A CA 1
ATOM 738 C C . SER A 1 96 ? 13.951 -12.083 -14.433 1.00 73.75 96 SER A C 1
ATOM 740 O O . SER A 1 96 ? 14.505 -11.671 -15.456 1.00 73.75 96 SER A O 1
ATOM 742 N N . ALA A 1 97 ? 14.204 -13.284 -13.902 1.00 73.12 97 ALA A N 1
ATOM 743 C CA . ALA A 1 97 ? 15.126 -14.257 -14.493 1.00 73.12 97 ALA A CA 1
ATOM 744 C C . ALA A 1 97 ? 14.737 -14.618 -15.941 1.00 73.12 97 ALA A C 1
ATOM 746 O O . ALA A 1 97 ? 15.593 -14.680 -16.821 1.00 73.12 97 ALA A O 1
ATOM 747 N N . ASN A 1 98 ? 13.433 -14.727 -16.220 1.00 73.62 98 ASN A N 1
ATOM 748 C CA . ASN A 1 98 ? 12.901 -15.081 -17.543 1.00 73.62 98 ASN A CA 1
ATOM 749 C C . ASN A 1 98 ? 13.131 -13.989 -18.605 1.00 73.62 98 ASN A C 1
ATOM 751 O O . ASN A 1 98 ? 12.994 -14.243 -19.798 1.00 73.62 98 ASN A O 1
ATOM 755 N N . GLY A 1 99 ? 13.475 -12.766 -18.189 1.00 74.50 99 GLY A N 1
ATOM 756 C CA . GLY A 1 99 ? 13.795 -11.648 -19.077 1.00 74.50 99 GLY A CA 1
ATOM 757 C C . GLY A 1 99 ? 15.280 -11.285 -19.118 1.00 74.50 99 GLY A C 1
ATOM 758 O O . GLY A 1 99 ? 15.639 -10.357 -19.845 1.00 74.50 99 GLY A O 1
ATOM 759 N N . ALA A 1 100 ? 16.138 -11.974 -18.357 1.00 79.69 100 ALA A N 1
ATOM 760 C CA . ALA A 1 100 ? 17.504 -11.532 -18.067 1.00 79.69 100 ALA A CA 1
ATOM 761 C C . ALA A 1 100 ? 18.357 -11.328 -19.330 1.00 79.69 100 ALA A C 1
ATOM 763 O O . ALA A 1 100 ? 19.017 -10.299 -19.462 1.00 79.69 100 ALA A O 1
ATOM 764 N N . GLY A 1 101 ? 18.282 -12.245 -20.303 1.00 80.06 101 GLY A N 1
ATOM 765 C CA . GLY A 1 101 ? 19.029 -12.131 -21.563 1.00 80.06 101 GLY A CA 1
ATOM 766 C C . GLY A 1 101 ? 18.630 -10.904 -22.391 1.00 80.06 101 GLY A C 1
ATOM 767 O O . GLY A 1 101 ? 19.493 -10.160 -22.863 1.00 80.06 101 GLY A O 1
ATOM 768 N N . ARG A 1 102 ? 17.319 -10.638 -22.499 1.00 83.00 102 ARG A N 1
ATOM 769 C CA . ARG A 1 102 ? 16.786 -9.457 -23.197 1.00 83.00 102 ARG A CA 1
ATOM 770 C C . ARG A 1 102 ? 17.194 -8.170 -22.486 1.00 83.00 102 ARG A C 1
ATOM 772 O O . ARG A 1 102 ? 17.634 -7.230 -23.137 1.00 83.00 102 ARG A O 1
ATOM 779 N N . ILE A 1 103 ? 17.091 -8.145 -21.157 1.00 81.62 103 ILE A N 1
ATOM 780 C CA . ILE A 1 103 ? 17.458 -6.988 -20.330 1.00 81.62 103 ILE A CA 1
ATOM 781 C C . ILE A 1 103 ? 18.951 -6.682 -20.474 1.00 81.62 103 ILE A C 1
ATOM 783 O O . ILE A 1 103 ? 19.307 -5.546 -20.774 1.00 81.62 103 ILE A O 1
ATOM 787 N N . ALA A 1 104 ? 19.812 -7.693 -20.343 1.00 80.56 104 ALA A N 1
ATOM 788 C CA . ALA A 1 104 ? 21.254 -7.538 -20.485 1.00 80.56 104 ALA A CA 1
ATOM 789 C C . ALA A 1 104 ? 21.642 -7.039 -21.885 1.00 80.56 104 ALA A C 1
ATOM 791 O O . ALA A 1 104 ? 22.519 -6.189 -22.014 1.00 80.56 104 ALA A O 1
ATOM 792 N N . SER A 1 105 ? 20.967 -7.521 -22.936 1.00 85.56 105 SER A N 1
ATOM 793 C CA . SER A 1 105 ? 21.179 -7.012 -24.294 1.00 85.56 105 SER A CA 1
ATOM 794 C C . SER A 1 105 ? 20.773 -5.546 -24.433 1.00 85.56 105 SER A C 1
ATOM 796 O O . SER A 1 105 ? 21.541 -4.764 -24.979 1.00 85.56 105 SER A O 1
ATOM 798 N N . SER A 1 106 ? 19.609 -5.148 -23.911 1.00 83.50 106 SER A N 1
ATOM 799 C CA . SER A 1 106 ? 19.159 -3.751 -23.961 1.00 83.50 106 SER A CA 1
ATOM 800 C C . SER A 1 106 ? 20.057 -2.801 -23.164 1.00 83.50 106 SER A C 1
ATOM 802 O O . SER A 1 106 ? 20.238 -1.664 -23.591 1.00 83.50 106 SER A O 1
ATOM 804 N N . ILE A 1 107 ? 20.637 -3.260 -22.047 1.00 84.88 107 ILE A N 1
ATOM 805 C CA . ILE A 1 107 ? 21.631 -2.495 -21.277 1.00 84.88 107 ILE A CA 1
ATOM 806 C C . ILE A 1 107 ? 22.916 -2.323 -22.095 1.00 84.88 107 ILE A C 1
ATOM 808 O O . ILE A 1 107 ? 23.399 -1.204 -22.238 1.00 84.88 107 ILE A O 1
ATOM 812 N N . ARG A 1 108 ? 23.443 -3.401 -22.700 1.00 87.12 108 ARG A N 1
ATOM 813 C CA . ARG A 1 108 ? 24.641 -3.330 -23.563 1.00 87.12 108 ARG A CA 1
ATOM 814 C C . ARG A 1 108 ? 24.453 -2.402 -24.762 1.00 87.12 108 ARG A C 1
ATOM 816 O O . ARG A 1 108 ? 25.393 -1.726 -25.156 1.00 87.12 108 ARG A O 1
ATOM 823 N N . SER A 1 109 ? 23.249 -2.365 -25.329 1.00 90.12 109 SER A N 1
ATOM 824 C CA . SER A 1 109 ? 22.899 -1.482 -26.447 1.00 90.12 109 SER A CA 1
ATOM 825 C C . SER A 1 109 ? 22.556 -0.047 -26.022 1.00 90.12 109 SER A C 1
ATOM 827 O O . SER A 1 109 ? 22.163 0.742 -26.873 1.00 90.12 109 SER A O 1
ATOM 829 N N . GLY A 1 110 ? 22.640 0.297 -24.730 1.00 84.94 110 GLY A N 1
ATOM 830 C CA . GLY A 1 110 ? 22.334 1.640 -24.219 1.00 84.94 110 GLY A CA 1
ATOM 831 C C . GLY A 1 110 ? 20.850 2.031 -24.257 1.00 84.94 110 GLY A C 1
ATOM 832 O O . GLY A 1 110 ? 20.510 3.172 -23.969 1.00 84.94 110 GLY A O 1
ATOM 833 N N . ILE A 1 111 ? 19.953 1.097 -24.592 1.00 86.69 111 ILE A N 1
ATOM 834 C CA . ILE A 1 111 ? 18.501 1.334 -24.700 1.00 86.69 111 ILE A CA 1
ATOM 835 C C . ILE A 1 111 ? 17.859 1.431 -23.313 1.00 86.69 111 ILE A C 1
ATOM 837 O O . ILE A 1 111 ? 16.840 2.096 -23.130 1.00 86.69 111 ILE A O 1
ATOM 841 N N . ARG A 1 112 ? 18.433 0.734 -22.329 1.00 82.25 112 ARG A N 1
ATOM 842 C CA . ARG A 1 112 ? 17.926 0.685 -20.959 1.00 82.25 112 ARG A CA 1
ATOM 843 C C . ARG A 1 112 ? 19.034 1.052 -19.969 1.00 82.25 112 ARG A C 1
ATOM 845 O O . ARG A 1 112 ? 20.145 0.547 -20.130 1.00 82.25 112 ARG A O 1
ATOM 852 N N . PRO A 1 113 ? 18.745 1.853 -18.927 1.00 82.12 113 PRO A N 1
ATOM 853 C CA . PRO A 1 113 ? 19.694 2.061 -17.841 1.00 82.12 113 PRO A CA 1
ATOM 854 C C . PRO A 1 113 ? 19.986 0.751 -17.097 1.00 82.12 113 PRO A C 1
ATOM 856 O O . PRO A 1 113 ? 19.178 -0.182 -17.096 1.00 82.12 113 PRO A O 1
ATOM 859 N N . HIS A 1 114 ? 21.146 0.700 -16.442 1.00 80.62 114 HIS A N 1
ATOM 860 C CA . HIS A 1 114 ? 21.560 -0.447 -15.631 1.00 80.62 114 HIS A CA 1
ATOM 861 C C . HIS A 1 114 ? 20.633 -0.668 -14.424 1.00 80.62 114 HIS A C 1
ATOM 863 O O . HIS A 1 114 ? 20.382 -1.805 -14.029 1.00 80.62 114 HIS A O 1
ATOM 869 N N . GLU A 1 115 ? 20.094 0.414 -13.860 1.00 82.00 115 GLU A N 1
ATOM 870 C CA . GLU A 1 115 ? 19.121 0.379 -12.773 1.00 82.00 115 GLU A CA 1
ATOM 871 C C . GLU A 1 115 ? 17.816 1.064 -13.195 1.00 82.00 115 GLU A C 1
ATOM 873 O O . GLU A 1 115 ? 17.819 2.113 -13.835 1.00 82.00 115 GLU A O 1
ATOM 878 N N . ASP A 1 116 ? 16.688 0.455 -12.834 1.00 85.25 116 ASP A N 1
ATOM 879 C CA . ASP A 1 116 ? 15.360 1.034 -13.010 1.00 85.25 116 ASP A CA 1
ATOM 880 C C . ASP A 1 116 ? 14.961 1.745 -11.712 1.00 85.25 116 ASP A C 1
ATOM 882 O O . ASP A 1 116 ? 14.815 1.095 -10.678 1.00 85.25 116 ASP A O 1
ATOM 886 N N . GLU A 1 117 ? 14.774 3.065 -11.745 1.00 87.62 117 GLU A N 1
ATOM 887 C CA . GLU A 1 117 ? 14.478 3.872 -10.548 1.00 87.62 117 GLU A CA 1
ATOM 888 C C . GLU A 1 117 ? 13.230 3.394 -9.797 1.00 87.62 117 GLU A C 1
ATOM 890 O O . GLU A 1 117 ? 13.137 3.531 -8.577 1.00 87.62 117 GLU A O 1
ATOM 895 N N . ARG A 1 118 ? 12.283 2.752 -10.492 1.00 89.12 118 ARG A N 1
ATOM 896 C CA . ARG A 1 118 ? 11.082 2.180 -9.868 1.00 89.12 118 ARG A CA 1
ATOM 897 C C . ARG A 1 118 ? 11.424 1.091 -8.855 1.00 89.12 118 ARG A C 1
ATOM 899 O O . ARG A 1 118 ? 10.694 0.924 -7.887 1.00 89.12 118 ARG A O 1
ATOM 906 N N . ASN A 1 119 ? 12.557 0.411 -9.010 1.00 89.75 119 ASN A N 1
ATOM 907 C CA . ASN A 1 119 ? 13.029 -0.574 -8.040 1.00 89.75 119 ASN A CA 1
ATOM 908 C C . ASN A 1 119 ? 13.405 0.067 -6.692 1.00 89.75 119 ASN A C 1
ATOM 910 O O . ASN A 1 119 ? 13.404 -0.618 -5.673 1.00 89.75 119 ASN A O 1
ATOM 914 N N . ARG A 1 120 ? 13.660 1.385 -6.647 1.00 92.81 120 ARG A N 1
ATOM 915 C CA . ARG A 1 120 ? 13.890 2.141 -5.402 1.00 92.81 120 ARG A CA 1
ATOM 916 C C . ARG A 1 120 ? 12.606 2.418 -4.624 1.00 92.81 120 ARG A C 1
ATOM 918 O O . ARG A 1 120 ? 12.692 2.814 -3.466 1.00 92.81 120 ARG A O 1
ATOM 925 N N . LEU A 1 121 ? 11.426 2.172 -5.202 1.00 94.44 121 LEU A N 1
ATOM 926 C CA . LEU A 1 121 ? 10.141 2.351 -4.517 1.00 94.44 121 LEU A CA 1
ATOM 927 C C . LEU A 1 121 ? 9.956 1.394 -3.327 1.00 94.44 121 LEU A C 1
ATOM 929 O O . LEU A 1 121 ? 9.137 1.665 -2.456 1.00 94.44 121 LEU A O 1
ATOM 933 N N . ILE A 1 122 ? 10.761 0.336 -3.200 1.00 94.25 122 ILE A N 1
ATOM 934 C CA . ILE A 1 122 ? 10.807 -0.456 -1.963 1.00 94.25 122 ILE A CA 1
ATOM 935 C C . ILE A 1 122 ? 11.210 0.388 -0.741 1.00 94.25 122 ILE A C 1
ATOM 937 O O . ILE A 1 122 ? 10.679 0.179 0.346 1.00 94.25 122 ILE A O 1
ATOM 941 N N . LEU A 1 123 ? 12.097 1.375 -0.910 1.00 95.88 123 LEU A N 1
ATOM 942 C CA . LEU A 1 123 ? 12.636 2.190 0.183 1.00 95.88 123 LEU A CA 1
ATOM 943 C C . LEU A 1 123 ? 11.555 2.984 0.940 1.00 95.88 123 LEU A C 1
ATOM 945 O O . LEU A 1 123 ? 11.500 2.882 2.166 1.00 95.88 123 LEU A O 1
ATOM 949 N N . PRO A 1 124 ? 10.659 3.746 0.280 1.00 96.38 124 PRO A N 1
ATOM 950 C CA . PRO A 1 124 ? 9.573 4.416 0.981 1.00 96.38 124 PRO A CA 1
ATOM 951 C C . PRO A 1 124 ? 8.566 3.418 1.566 1.00 9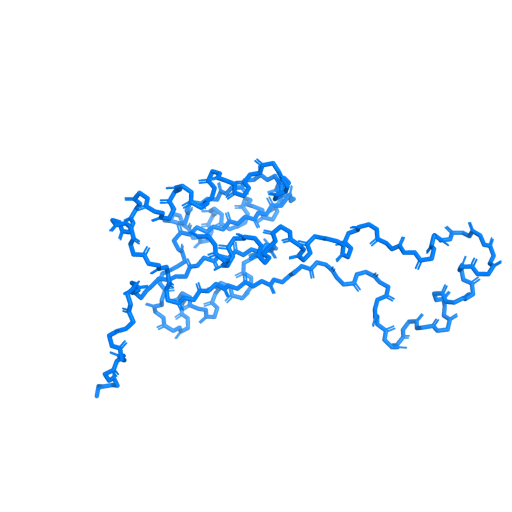6.38 124 PRO A C 1
ATOM 953 O O . PRO A 1 124 ? 7.994 3.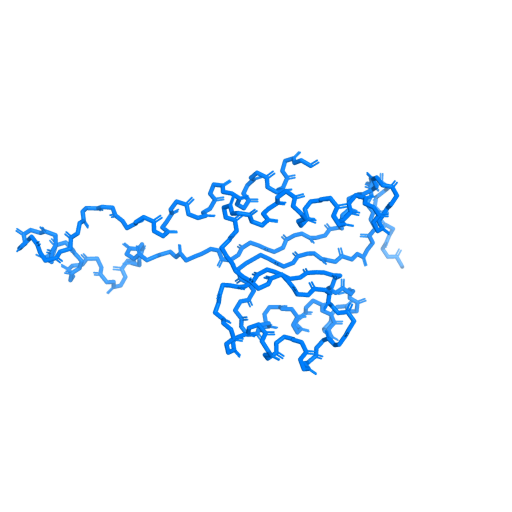715 2.608 1.00 96.38 124 PRO A O 1
ATOM 956 N N . GLY A 1 125 ? 8.393 2.230 0.969 1.00 95.38 125 GLY A N 1
ATOM 957 C CA . GLY A 1 125 ? 7.585 1.155 1.554 1.00 95.38 125 GLY A CA 1
ATOM 958 C C . GLY A 1 125 ? 8.153 0.642 2.883 1.00 95.38 125 GLY A C 1
ATOM 959 O O . GLY A 1 125 ? 7.423 0.547 3.866 1.00 95.38 125 GLY A O 1
ATOM 960 N N . ILE A 1 126 ? 9.466 0.395 2.950 1.00 95.94 126 ILE A N 1
ATOM 961 C CA . ILE A 1 126 ? 10.161 0.031 4.197 1.00 95.94 126 ILE A CA 1
ATOM 962 C C . ILE A 1 126 ? 10.029 1.153 5.235 1.00 95.94 126 ILE A C 1
ATOM 964 O O . ILE A 1 126 ? 9.709 0.885 6.389 1.00 95.94 126 ILE A O 1
ATOM 968 N N . SER A 1 127 ? 10.165 2.417 4.822 1.00 95.94 127 SER A N 1
ATOM 969 C CA . SER A 1 127 ? 9.980 3.553 5.734 1.00 95.94 127 SER A CA 1
ATOM 970 C C . SER A 1 127 ? 8.580 3.607 6.360 1.00 95.94 127 SER A C 1
ATOM 972 O O . SER A 1 127 ? 8.455 4.134 7.464 1.00 95.94 127 SER A O 1
ATOM 974 N N . VAL A 1 128 ? 7.536 3.115 5.679 1.00 96.19 128 VAL A N 1
ATOM 975 C CA . VAL A 1 128 ? 6.183 2.994 6.253 1.00 96.19 128 VAL A CA 1
ATOM 976 C C . VAL A 1 128 ? 6.116 1.869 7.284 1.00 96.19 128 VAL A C 1
ATOM 978 O O . VAL A 1 128 ? 5.454 2.029 8.301 1.00 96.19 128 VAL A O 1
ATOM 981 N N . LEU A 1 129 ? 6.807 0.752 7.052 1.00 93.25 129 LEU A N 1
ATOM 982 C CA . LEU A 1 129 ? 6.856 -0.375 7.989 1.00 93.25 129 LEU A CA 1
ATOM 983 C C . LEU A 1 129 ? 7.563 -0.017 9.309 1.00 93.25 129 LEU A C 1
ATOM 985 O O . LEU A 1 129 ? 7.172 -0.490 10.379 1.00 93.25 129 LEU A O 1
ATOM 989 N N . GLU A 1 130 ? 8.622 0.787 9.239 1.00 91.88 130 GLU A N 1
ATOM 990 C CA . GLU A 1 130 ? 9.454 1.119 10.400 1.00 91.88 130 GLU A CA 1
ATOM 991 C C . GLU A 1 130 ? 8.794 2.133 11.355 1.00 91.88 130 GLU A C 1
ATOM 993 O O . GLU A 1 130 ? 8.999 2.052 12.573 1.00 91.88 130 GLU A O 1
ATOM 998 N N . LYS A 1 131 ? 7.990 3.064 10.822 1.00 87.56 131 LYS A N 1
ATOM 999 C CA . LYS A 1 131 ? 7.465 4.250 11.526 1.00 87.56 131 LYS A CA 1
ATOM 1000 C C . LYS A 1 131 ? 6.066 4.082 12.113 1.00 87.56 131 LYS A C 1
ATOM 1002 O O . LYS A 1 131 ? 5.811 4.765 13.138 1.00 87.56 131 LYS A O 1
#